Protein AF-A0A1H4U8B8-F1 (afdb_monomer_lite)

Foldseek 3Di:
DVLLVQLVPDDLDPVCLVVNVVSLVVCVVVVHPNLLSLLCCCPVRVSSLVVNLVVCVVPVVSNVSSPDDDDNVVSCVVVVVD

Structure (mmCIF, N/CA/C/O backbone):
data_AF-A0A1H4U8B8-F1
#
_entry.id   AF-A0A1H4U8B8-F1
#
loop_
_atom_site.group_PDB
_atom_site.id
_atom_site.type_symbol
_atom_site.label_atom_id
_atom_site.label_alt_id
_atom_site.label_comp_id
_atom_site.label_asym_id
_atom_site.label_entity_id
_atom_site.label_seq_id
_atom_site.pdbx_PDB_ins_code
_atom_site.Cartn_x
_atom_site.Cartn_y
_atom_site.Cartn_z
_atom_site.occupancy
_atom_site.B_iso_or_equiv
_atom_site.auth_seq_id
_atom_site.auth_comp_id
_atom_site.auth_asym_id
_atom_site.auth_atom_id
_atom_site.pdbx_PDB_model_num
ATOM 1 N N . MET A 1 1 ? -1.581 14.460 -3.116 1.00 74.25 1 MET A N 1
ATOM 2 C CA . MET A 1 1 ? -1.630 13.990 -1.705 1.00 74.25 1 MET A CA 1
ATOM 3 C C . MET A 1 1 ? -0.332 13.254 -1.453 1.00 74.25 1 MET A C 1
ATOM 5 O O . MET A 1 1 ? -0.056 12.333 -2.208 1.00 74.25 1 MET A O 1
ATOM 9 N N . LYS A 1 2 ? 0.420 13.615 -0.404 1.00 85.81 2 LYS A N 1
ATOM 10 C CA . LYS A 1 2 ? 1.789 13.121 -0.161 1.00 85.81 2 LYS A CA 1
ATOM 11 C C . LYS A 1 2 ? 1.930 11.592 -0.264 1.00 85.81 2 LYS A C 1
ATOM 13 O O . LYS A 1 2 ? 2.703 11.114 -1.080 1.00 85.81 2 LYS A O 1
ATOM 18 N N . ALA A 1 3 ? 1.096 10.831 0.450 1.00 87.12 3 ALA A N 1
ATOM 19 C CA . ALA A 1 3 ? 1.165 9.363 0.457 1.00 87.12 3 ALA A CA 1
ATOM 20 C C . ALA A 1 3 ? 0.912 8.710 -0.917 1.00 87.12 3 ALA A C 1
ATOM 22 O O . ALA A 1 3 ? 1.491 7.677 -1.239 1.00 87.12 3 ALA A O 1
ATOM 23 N N . LEU A 1 4 ? 0.055 9.308 -1.750 1.00 90.31 4 LEU A N 1
ATOM 24 C CA . LEU A 1 4 ? -0.195 8.811 -3.103 1.00 90.31 4 LEU A CA 1
ATOM 25 C C . LEU A 1 4 ? 1.016 9.038 -4.015 1.00 90.31 4 LEU A C 1
ATOM 27 O O . LEU A 1 4 ? 1.354 8.167 -4.811 1.00 90.31 4 LEU A O 1
ATOM 31 N N . GLU A 1 5 ? 1.643 10.210 -3.922 1.00 91.19 5 GLU A N 1
ATOM 32 C CA . GLU A 1 5 ? 2.847 10.540 -4.691 1.00 91.19 5 GLU A CA 1
ATOM 33 C C . GLU A 1 5 ? 4.004 9.613 -4.304 1.00 91.19 5 GLU A C 1
ATOM 35 O O . GLU A 1 5 ? 4.656 9.053 -5.182 1.00 91.19 5 GLU A O 1
ATOM 40 N N . GLU A 1 6 ? 4.176 9.361 -3.004 1.00 92.75 6 GLU A N 1
ATOM 41 C CA . GLU A 1 6 ? 5.155 8.409 -2.471 1.00 92.75 6 GLU A CA 1
ATOM 42 C C . GLU A 1 6 ? 4.898 6.994 -3.007 1.00 92.75 6 GLU A C 1
ATOM 44 O O . GLU A 1 6 ? 5.782 6.387 -3.603 1.00 92.75 6 GLU A O 1
ATOM 49 N N . VAL A 1 7 ? 3.659 6.494 -2.918 1.00 91.88 7 VAL A N 1
ATOM 50 C CA . VAL A 1 7 ? 3.285 5.179 -3.468 1.00 91.88 7 VAL A CA 1
ATOM 51 C C . VAL A 1 7 ? 3.473 5.102 -4.982 1.00 91.88 7 VAL A C 1
ATOM 53 O O . VAL A 1 7 ? 3.805 4.038 -5.510 1.00 91.88 7 VAL A O 1
ATOM 56 N N . ARG A 1 8 ? 3.257 6.197 -5.713 1.00 92.75 8 ARG A N 1
ATOM 57 C CA . ARG A 1 8 ? 3.476 6.243 -7.162 1.00 92.75 8 ARG A CA 1
ATOM 58 C C . ARG A 1 8 ? 4.947 6.194 -7.539 1.00 92.75 8 ARG A C 1
ATOM 60 O O . ARG A 1 8 ? 5.246 5.540 -8.534 1.00 92.75 8 ARG A O 1
ATOM 67 N N . ALA A 1 9 ? 5.814 6.800 -6.734 1.00 94.94 9 ALA A N 1
ATOM 68 C CA . ALA A 1 9 ? 7.260 6.773 -6.918 1.00 94.94 9 ALA A CA 1
ATOM 69 C C . ALA A 1 9 ? 7.884 5.388 -6.671 1.00 94.94 9 ALA A C 1
ATOM 71 O O . ALA A 1 9 ? 8.974 5.118 -7.170 1.00 94.94 9 ALA A O 1
ATOM 72 N N . LEU A 1 10 ? 7.200 4.499 -5.940 1.00 95.38 10 LEU A N 1
ATOM 73 C CA . LEU A 1 10 ? 7.668 3.129 -5.736 1.00 95.38 10 LEU A CA 1
ATOM 74 C C . LEU A 1 10 ? 7.710 2.335 -7.047 1.00 95.38 10 LEU A C 1
ATOM 76 O O . LEU A 1 10 ? 6.872 2.500 -7.931 1.00 95.38 10 LEU A O 1
ATOM 80 N N . GLU A 1 11 ? 8.631 1.385 -7.137 1.00 95.12 11 GLU A N 1
ATOM 81 C CA . GLU A 1 11 ? 8.629 0.387 -8.204 1.00 95.12 11 GLU A CA 1
ATOM 82 C C . GLU A 1 11 ? 7.722 -0.792 -7.823 1.00 95.12 11 GLU A C 1
ATOM 84 O O . GLU A 1 11 ? 7.558 -1.115 -6.643 1.00 95.12 11 GLU A O 1
ATOM 89 N N . ASP A 1 12 ? 7.174 -1.510 -8.811 1.00 95.31 12 ASP A N 1
ATOM 90 C CA . ASP A 1 12 ? 6.442 -2.768 -8.571 1.00 95.31 12 ASP A CA 1
ATOM 91 C C . ASP A 1 12 ? 7.401 -3.949 -8.275 1.00 95.31 12 ASP A C 1
ATOM 93 O O . ASP A 1 12 ? 7.334 -5.038 -8.852 1.00 95.31 12 ASP A O 1
ATOM 97 N N . HIS A 1 13 ? 8.361 -3.720 -7.376 1.00 95.31 13 HIS A N 1
ATOM 98 C CA . HIS A 1 13 ? 9.516 -4.575 -7.122 1.00 95.31 13 HIS A CA 1
ATOM 99 C C . HIS A 1 13 ? 9.642 -4.918 -5.621 1.00 95.31 13 HIS A C 1
ATOM 101 O O . HIS A 1 13 ? 9.311 -4.093 -4.769 1.00 95.31 13 HIS A O 1
ATOM 107 N N . PRO A 1 14 ? 10.163 -6.108 -5.239 1.00 93.94 14 PRO A N 1
ATOM 108 C CA . PRO A 1 14 ? 10.356 -6.484 -3.833 1.00 93.94 14 PRO A CA 1
ATOM 109 C C . PRO A 1 14 ? 11.122 -5.470 -2.973 1.00 93.94 14 PRO A C 1
ATOM 111 O O . PRO A 1 14 ? 10.877 -5.391 -1.774 1.00 93.94 14 PRO A O 1
ATOM 114 N N . LYS A 1 15 ? 12.040 -4.702 -3.571 1.00 95.75 15 LYS A N 1
ATOM 115 C CA . LYS A 1 15 ? 12.835 -3.683 -2.861 1.00 95.75 15 LYS A CA 1
ATOM 116 C C . LYS A 1 15 ? 11.966 -2.563 -2.277 1.00 95.75 15 LYS A C 1
ATOM 118 O O . LYS A 1 15 ? 12.283 -2.073 -1.202 1.00 95.75 15 LYS A O 1
ATOM 123 N N . SER A 1 16 ? 10.851 -2.230 -2.925 1.00 97.06 16 SER A N 1
ATOM 124 C CA . SER A 1 16 ? 9.914 -1.197 -2.467 1.00 97.06 16 SER A CA 1
ATOM 125 C C . SER A 1 16 ? 8.917 -1.701 -1.417 1.00 97.06 16 SER A C 1
ATOM 127 O O . SER A 1 16 ? 8.081 -0.936 -0.944 1.00 97.06 16 SER A O 1
ATOM 129 N N . LEU A 1 17 ? 8.971 -2.986 -1.036 1.00 95.94 17 LEU A N 1
ATOM 130 C CA . LEU A 1 17 ? 7.998 -3.583 -0.117 1.00 95.94 17 LEU A CA 1
ATOM 131 C C . LEU A 1 17 ? 8.019 -2.929 1.264 1.00 95.94 17 LEU A C 1
ATOM 133 O O . LEU A 1 17 ? 6.955 -2.641 1.803 1.00 95.94 17 LEU A O 1
ATOM 137 N N . GLN A 1 18 ? 9.206 -2.725 1.838 1.00 96.56 18 GLN A N 1
ATOM 138 C CA . GLN A 1 18 ? 9.320 -2.169 3.187 1.00 96.56 18 GLN A CA 1
ATOM 139 C C . GLN A 1 18 ? 8.841 -0.715 3.224 1.00 96.56 18 GLN A C 1
ATOM 141 O O . GLN A 1 18 ? 8.006 -0.378 4.054 1.00 96.56 18 GLN A O 1
ATOM 146 N N . GLU A 1 19 ? 9.273 0.098 2.262 1.00 96.88 19 GLU A N 1
ATOM 147 C CA . GLU A 1 19 ? 8.836 1.490 2.131 1.00 96.88 19 GLU A CA 1
ATOM 148 C C . GLU A 1 19 ? 7.313 1.593 1.955 1.00 96.88 19 GLU A C 1
ATOM 150 O O . GLU A 1 19 ? 6.656 2.404 2.601 1.00 96.88 19 GLU A O 1
ATOM 155 N N . CYS A 1 20 ? 6.716 0.698 1.161 1.00 96.50 20 CYS A N 1
ATOM 156 C CA . CYS A 1 20 ? 5.266 0.656 1.009 1.00 96.50 20 CYS A CA 1
ATOM 157 C C . CYS A 1 20 ? 4.535 0.295 2.314 1.00 96.50 20 CYS A C 1
ATOM 159 O O . CYS A 1 20 ? 3.492 0.873 2.617 1.00 96.50 20 CYS A O 1
ATOM 161 N N . VAL A 1 21 ? 5.080 -0.636 3.108 1.00 95.50 21 VAL A N 1
ATOM 162 C CA . VAL A 1 21 ? 4.546 -0.955 4.443 1.00 95.50 21 VAL A CA 1
ATOM 163 C C . VAL A 1 21 ? 4.601 0.270 5.351 1.00 95.50 21 VAL A C 1
ATOM 165 O O . VAL A 1 21 ? 3.611 0.564 6.018 1.00 95.50 21 VAL A O 1
ATOM 168 N N . ASP A 1 22 ? 5.722 0.987 5.358 1.00 95.38 22 ASP A N 1
ATOM 169 C CA . ASP A 1 22 ? 5.912 2.157 6.215 1.00 95.38 22 ASP A CA 1
ATOM 170 C C . ASP A 1 22 ? 4.913 3.269 5.864 1.00 95.38 22 ASP A C 1
ATOM 172 O O . ASP A 1 22 ? 4.256 3.799 6.762 1.00 95.38 22 ASP A O 1
ATOM 176 N N . ILE A 1 23 ? 4.690 3.532 4.568 1.00 95.19 23 ILE A N 1
ATOM 177 C CA . ILE A 1 23 ? 3.671 4.487 4.099 1.00 95.19 23 ILE A CA 1
ATOM 178 C C . ILE A 1 23 ? 2.266 4.067 4.552 1.00 95.19 23 ILE A C 1
ATOM 180 O O . ILE A 1 23 ? 1.506 4.892 5.057 1.00 95.19 23 ILE A O 1
ATOM 184 N N . LEU A 1 24 ? 1.896 2.790 4.400 1.00 94.06 24 LEU A N 1
ATOM 185 C CA . LEU A 1 24 ? 0.565 2.307 4.794 1.00 94.06 24 LEU A CA 1
ATOM 186 C C . LEU A 1 24 ? 0.337 2.383 6.308 1.00 94.06 24 LEU A C 1
ATOM 188 O O . LEU A 1 24 ? -0.765 2.715 6.747 1.00 94.06 24 LEU A O 1
ATOM 192 N N . LEU A 1 25 ? 1.362 2.085 7.109 1.00 92.94 25 LEU A N 1
ATOM 193 C CA . LEU A 1 25 ? 1.290 2.186 8.566 1.00 92.94 25 LEU A CA 1
ATOM 194 C C . LEU A 1 25 ? 1.205 3.640 9.029 1.00 92.94 25 LEU A C 1
ATOM 196 O O . LEU A 1 25 ? 0.424 3.936 9.934 1.00 92.94 25 LEU A O 1
ATOM 200 N N . ASP A 1 26 ? 1.970 4.545 8.418 1.00 94.19 26 ASP A N 1
ATOM 201 C CA . ASP A 1 26 ? 1.872 5.977 8.705 1.00 94.19 26 ASP A CA 1
ATOM 202 C C . ASP A 1 26 ? 0.482 6.513 8.337 1.00 94.19 26 ASP A C 1
ATOM 204 O O . ASP A 1 26 ? -0.185 7.169 9.140 1.00 94.19 26 ASP A O 1
ATOM 208 N N . LEU A 1 27 ? -0.030 6.126 7.169 1.00 92.50 27 LEU A N 1
ATOM 209 C CA . LEU A 1 27 ? -1.371 6.488 6.726 1.00 92.50 27 LEU A CA 1
ATOM 210 C C . LEU A 1 27 ? -2.452 5.957 7.679 1.00 92.50 27 LEU A C 1
ATOM 212 O O . LEU A 1 27 ? -3.389 6.685 7.998 1.00 92.50 27 LEU A O 1
ATOM 216 N N . GLN A 1 28 ? -2.312 4.725 8.180 1.00 91.31 28 GLN A N 1
ATOM 217 C CA . GLN A 1 28 ? -3.220 4.156 9.179 1.00 91.31 28 GLN A CA 1
ATOM 218 C C . GLN A 1 28 ? -3.201 4.962 10.486 1.00 91.31 28 GLN A C 1
ATOM 220 O O . GLN A 1 28 ? -4.261 5.270 11.029 1.00 91.31 28 GLN A O 1
ATOM 225 N N . ARG A 1 29 ? -2.014 5.327 10.987 1.00 92.31 29 ARG A N 1
ATOM 226 C CA . ARG A 1 29 ? -1.862 6.103 12.232 1.00 92.31 29 ARG A CA 1
ATOM 227 C C . ARG A 1 29 ? -2.465 7.498 12.122 1.00 92.31 29 ARG A C 1
ATOM 229 O O . ARG A 1 29 ? -3.067 7.979 13.076 1.00 92.31 29 ARG A O 1
ATOM 236 N N . ASN A 1 30 ? -2.354 8.112 10.950 1.00 91.75 30 ASN A N 1
ATOM 237 C CA . ASN A 1 30 ? -2.861 9.454 10.683 1.00 91.75 30 ASN A CA 1
ATOM 238 C C . ASN A 1 30 ? -4.325 9.472 10.201 1.00 91.75 30 ASN A C 1
ATOM 240 O O . ASN A 1 30 ? -4.784 10.491 9.691 1.00 91.75 30 ASN A O 1
ATOM 244 N N . SER A 1 31 ? -5.070 8.363 10.351 1.00 83.88 31 SER A N 1
ATOM 245 C CA . SER A 1 31 ? -6.467 8.231 9.888 1.00 83.88 31 SER A CA 1
ATOM 246 C C . SER A 1 31 ? -6.655 8.608 8.410 1.00 83.88 31 SER A C 1
ATOM 248 O O . SER A 1 31 ? -7.650 9.217 8.016 1.00 83.88 31 SER A O 1
ATOM 250 N N . GLY A 1 32 ? -5.662 8.277 7.587 1.00 86.38 32 GLY A N 1
ATOM 251 C CA . GLY A 1 32 ? -5.656 8.554 6.161 1.00 86.38 32 GLY A CA 1
ATOM 252 C C . GLY A 1 32 ? -6.480 7.560 5.341 1.00 86.38 32 GLY A C 1
ATOM 253 O O . GLY A 1 32 ? -7.070 6.603 5.841 1.00 86.38 32 GLY A O 1
ATOM 254 N N . LYS A 1 33 ? -6.489 7.787 4.027 1.00 91.19 33 LYS A N 1
ATOM 255 C CA . LYS A 1 33 ? -7.276 7.040 3.033 1.00 91.19 33 LYS A CA 1
ATOM 256 C C . LYS A 1 33 ? -6.634 5.697 2.656 1.00 91.19 33 LYS A C 1
ATOM 258 O O . LYS A 1 33 ? -6.190 5.496 1.527 1.00 91.19 33 LYS A O 1
ATOM 263 N N . VAL A 1 34 ? -6.497 4.799 3.637 1.00 93.31 34 VAL A N 1
ATOM 264 C CA . VAL A 1 34 ? -5.762 3.525 3.493 1.00 93.31 34 VAL A CA 1
ATOM 265 C C . VAL A 1 34 ? -6.401 2.603 2.455 1.00 93.31 34 VAL A C 1
ATOM 267 O O . VAL A 1 34 ? -5.688 2.037 1.630 1.00 93.31 34 VAL A O 1
ATOM 270 N N . ALA A 1 35 ? -7.730 2.482 2.454 1.00 93.38 35 ALA A N 1
ATOM 271 C CA . ALA A 1 35 ? -8.447 1.633 1.503 1.00 93.38 35 ALA A CA 1
ATOM 272 C C . ALA A 1 35 ? -8.238 2.100 0.052 1.00 93.38 35 ALA A C 1
ATOM 274 O O . ALA A 1 35 ? -8.007 1.290 -0.849 1.00 93.38 35 ALA A O 1
ATOM 275 N N . GLU A 1 36 ? -8.256 3.414 -0.170 1.00 94.25 36 GLU A N 1
ATOM 276 C CA . GLU A 1 36 ? -7.986 4.032 -1.463 1.00 94.25 36 GLU A CA 1
ATOM 277 C C . GLU A 1 36 ? -6.563 3.766 -1.932 1.00 94.25 36 GLU A C 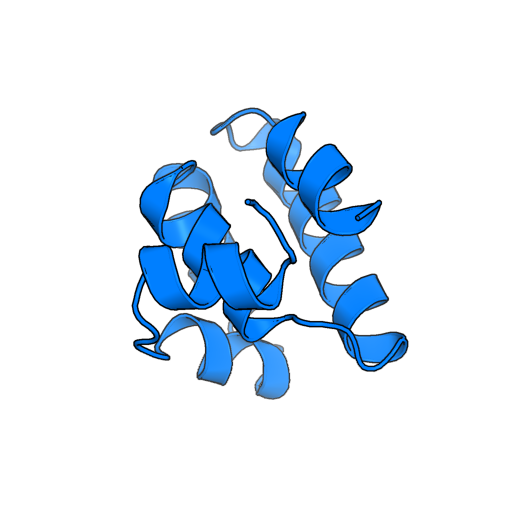1
ATOM 279 O O . GLU A 1 36 ? -6.378 3.316 -3.059 1.00 94.25 36 GLU A O 1
ATOM 284 N N . ILE A 1 37 ? -5.559 3.965 -1.075 1.00 94.69 37 ILE A N 1
ATOM 285 C CA . ILE A 1 37 ? -4.161 3.699 -1.436 1.00 94.69 37 ILE A CA 1
ATOM 286 C C . ILE A 1 37 ? -3.924 2.214 -1.730 1.00 94.69 37 ILE A C 1
ATOM 288 O O . ILE A 1 37 ? -3.263 1.888 -2.715 1.00 94.69 37 ILE A O 1
ATOM 292 N N . ILE A 1 38 ? -4.503 1.305 -0.943 1.00 95.00 38 ILE A N 1
ATOM 293 C CA . ILE A 1 38 ? -4.456 -0.139 -1.217 1.00 95.00 38 ILE A CA 1
ATOM 294 C C . ILE A 1 38 ? -5.084 -0.459 -2.573 1.00 95.00 38 ILE A C 1
ATOM 296 O O . ILE A 1 38 ? -4.547 -1.268 -3.329 1.00 95.00 38 ILE A O 1
ATOM 300 N N . THR A 1 39 ? -6.186 0.205 -2.915 1.00 94.69 39 THR A N 1
ATOM 301 C CA . THR A 1 39 ? -6.829 0.036 -4.220 1.00 94.69 39 THR A CA 1
ATOM 302 C C . THR A 1 39 ? -5.930 0.532 -5.341 1.00 94.69 39 THR A C 1
ATOM 304 O O . THR A 1 39 ? -5.724 -0.194 -6.308 1.00 94.69 39 THR A O 1
ATOM 307 N N . ILE A 1 40 ? -5.313 1.708 -5.203 1.00 93.75 40 ILE A N 1
ATOM 308 C CA . ILE A 1 40 ? -4.328 2.189 -6.178 1.0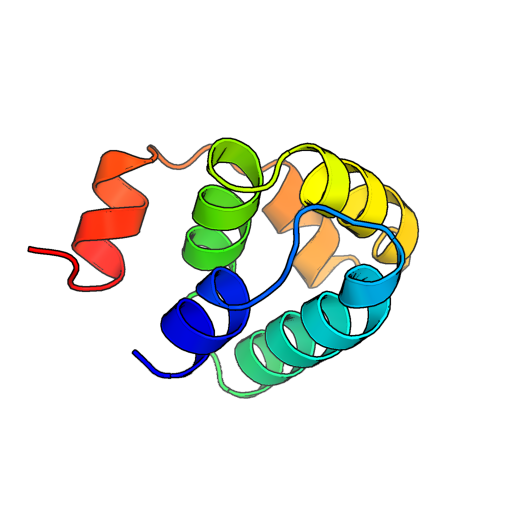0 93.75 40 ILE A CA 1
ATOM 309 C C . ILE A 1 40 ? -3.187 1.175 -6.339 1.00 93.75 40 ILE A C 1
ATOM 311 O O . ILE A 1 40 ? -2.856 0.813 -7.463 1.00 93.75 40 ILE A O 1
ATOM 315 N N . LEU A 1 41 ? -2.642 0.643 -5.241 1.00 94.62 41 LEU A N 1
ATOM 316 C CA . LEU A 1 41 ? -1.599 -0.387 -5.272 1.00 94.62 41 LEU A CA 1
ATOM 317 C C . LEU A 1 41 ? -2.053 -1.659 -5.992 1.00 94.62 41 LEU A C 1
ATOM 319 O O . LEU A 1 41 ? -1.306 -2.206 -6.794 1.00 94.62 41 LEU A O 1
ATOM 323 N N . LYS A 1 42 ? -3.278 -2.124 -5.741 1.00 94.62 42 LYS A N 1
ATOM 324 C CA . LYS A 1 42 ? -3.837 -3.321 -6.379 1.00 94.62 42 LYS A CA 1
ATOM 325 C C . LYS A 1 42 ? -3.873 -3.209 -7.906 1.00 94.62 42 LYS A C 1
ATOM 327 O O . LYS A 1 42 ? -3.620 -4.208 -8.574 1.00 94.62 42 LYS A O 1
ATOM 332 N N . TYR A 1 43 ? -4.182 -2.025 -8.436 1.00 93.81 43 TYR A N 1
ATOM 333 C CA . TYR A 1 43 ? -4.292 -1.783 -9.879 1.00 93.81 43 TYR A CA 1
ATOM 334 C C . TYR A 1 43 ? -2.968 -1.341 -10.520 1.00 93.81 43 TYR A C 1
ATOM 336 O O . TYR A 1 43 ? -2.601 -1.861 -11.568 1.00 93.81 43 TYR A O 1
ATOM 344 N N . GLU A 1 44 ? -2.242 -0.406 -9.903 1.00 94.06 44 GLU A N 1
ATOM 345 C CA . GLU A 1 44 ? -1.019 0.180 -10.474 1.00 94.06 44 GLU A CA 1
ATOM 346 C C . GLU A 1 44 ? 0.244 -0.645 -10.166 1.00 94.06 44 GLU A C 1
ATOM 348 O O . GLU A 1 44 ? 1.228 -0.538 -10.894 1.00 94.06 44 GLU A O 1
ATOM 353 N N . LYS A 1 45 ? 0.251 -1.439 -9.083 1.00 96.19 45 LYS A N 1
ATOM 354 C CA . LYS A 1 45 ? 1.423 -2.194 -8.586 1.00 96.19 45 LYS A CA 1
ATOM 355 C C . LYS A 1 45 ? 1.031 -3.582 -8.040 1.00 96.19 45 LYS A C 1
ATOM 357 O O . LYS A 1 45 ? 1.190 -3.863 -6.842 1.00 96.19 45 LYS A O 1
ATOM 362 N N . PRO A 1 46 ? 0.461 -4.466 -8.879 1.00 95.38 46 PRO A N 1
ATOM 363 C CA . PRO A 1 46 ? -0.148 -5.718 -8.430 1.00 95.38 46 PRO A CA 1
ATOM 364 C C . PRO A 1 46 ? 0.841 -6.682 -7.757 1.00 95.38 46 PRO A C 1
ATOM 366 O O . PRO A 1 46 ? 0.448 -7.426 -6.847 1.00 95.38 46 PRO A O 1
ATOM 369 N N . LEU A 1 47 ? 2.122 -6.686 -8.151 1.00 96.00 47 LEU A N 1
ATOM 370 C CA . LEU A 1 47 ? 3.112 -7.572 -7.534 1.00 96.00 47 LEU A CA 1
ATOM 371 C C . LEU A 1 47 ? 3.455 -7.111 -6.112 1.00 96.00 47 LEU A C 1
ATOM 373 O O . LEU A 1 47 ? 3.590 -7.934 -5.202 1.00 96.00 47 LEU A O 1
ATOM 377 N N . LEU A 1 48 ? 3.581 -5.804 -5.903 1.00 95.88 48 LEU A N 1
ATOM 378 C CA . LEU A 1 48 ? 3.795 -5.169 -4.612 1.00 95.88 48 LEU A CA 1
ATOM 379 C C . LEU A 1 48 ? 2.579 -5.390 -3.712 1.00 95.88 48 LEU A C 1
ATOM 381 O O . LEU A 1 48 ? 2.750 -5.846 -2.584 1.00 95.88 48 LEU A O 1
ATOM 385 N N . HIS A 1 49 ? 1.362 -5.206 -4.233 1.00 95.88 49 HIS A N 1
ATOM 386 C CA . HIS A 1 49 ? 0.117 -5.515 -3.522 1.00 95.88 49 HIS A CA 1
ATOM 387 C C . HIS A 1 49 ? 0.055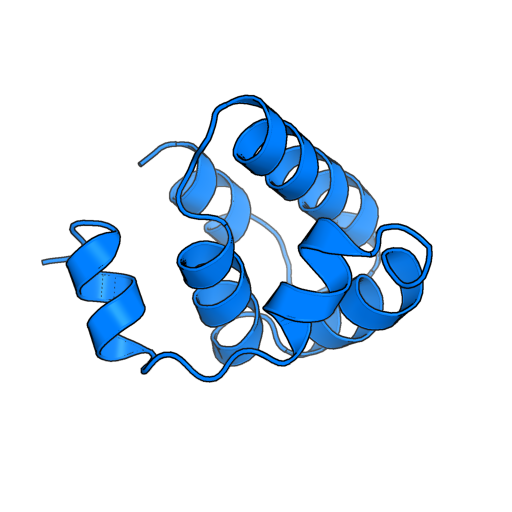 -6.978 -3.048 1.00 95.88 49 HIS A C 1
ATOM 389 O O . HIS A 1 49 ? -0.225 -7.253 -1.879 1.00 95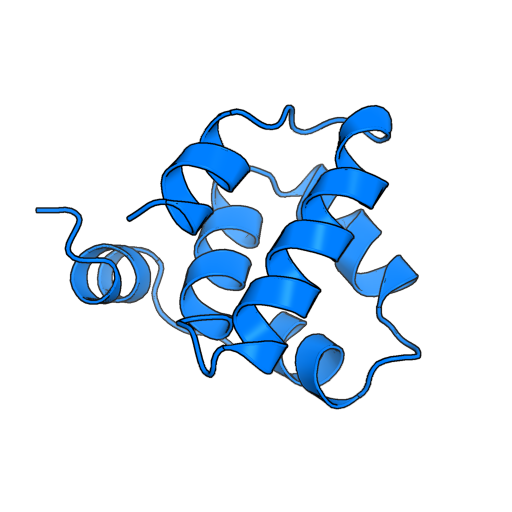.88 49 HIS A O 1
ATOM 395 N N . SER A 1 50 ? 0.377 -7.939 -3.921 1.00 95.00 50 SER A N 1
ATOM 396 C CA . SER A 1 50 ? 0.405 -9.366 -3.563 1.00 95.00 50 SER A CA 1
ATOM 397 C C . SER A 1 50 ? 1.399 -9.667 -2.431 1.00 95.00 50 SER A C 1
ATOM 399 O O . SER A 1 50 ? 1.102 -10.427 -1.503 1.00 95.00 50 SER A O 1
ATOM 401 N N . ARG A 1 51 ? 2.575 -9.029 -2.457 1.00 95.25 51 ARG A N 1
ATOM 402 C CA . ARG A 1 51 ? 3.592 -9.166 -1.402 1.00 95.25 51 ARG A CA 1
ATOM 403 C C . ARG A 1 51 ? 3.165 -8.497 -0.101 1.00 95.25 51 ARG A C 1
ATOM 405 O O . ARG A 1 51 ? 3.338 -9.093 0.961 1.00 95.25 51 ARG A O 1
ATOM 412 N N . LEU A 1 52 ? 2.567 -7.311 -0.179 1.00 94.56 52 LEU A N 1
ATOM 413 C CA . LEU A 1 52 ? 2.013 -6.599 0.970 1.00 94.56 52 LEU A CA 1
ATOM 414 C C . LEU A 1 52 ? 0.958 -7.436 1.679 1.00 94.56 52 LEU A C 1
ATOM 416 O O . LEU A 1 52 ? 1.007 -7.552 2.899 1.00 94.56 52 LEU A O 1
ATOM 420 N N . LYS A 1 53 ? 0.062 -8.089 0.929 1.00 93.94 53 LYS A N 1
ATOM 421 C CA . LYS A 1 53 ? -0.980 -8.941 1.512 1.00 93.94 53 LYS A CA 1
ATOM 422 C C . LYS A 1 53 ? -0.387 -10.059 2.373 1.00 93.94 53 LYS A C 1
ATOM 424 O O . LYS A 1 53 ? -0.880 -10.321 3.465 1.00 93.94 53 LYS A O 1
ATOM 429 N N . LYS A 1 54 ? 0.705 -10.683 1.916 1.00 93.12 54 LYS A N 1
ATOM 430 C CA . LYS A 1 54 ? 1.443 -11.686 2.702 1.00 93.12 54 LYS A CA 1
ATOM 431 C C . LYS A 1 54 ? 2.172 -11.064 3.894 1.00 93.12 54 LYS A C 1
ATOM 433 O O . LYS A 1 54 ? 2.177 -11.641 4.972 1.00 93.12 54 LYS A O 1
ATOM 438 N N . ARG A 1 55 ? 2.803 -9.901 3.707 1.00 93.56 55 ARG A N 1
ATOM 439 C CA . ARG A 1 55 ? 3.603 -9.223 4.741 1.00 93.56 55 ARG A CA 1
ATOM 440 C C . ARG A 1 55 ? 2.750 -8.686 5.891 1.00 93.56 55 ARG A C 1
ATOM 442 O O . ARG A 1 55 ? 3.207 -8.696 7.029 1.00 93.56 55 ARG A O 1
ATOM 449 N N . LEU A 1 56 ? 1.540 -8.224 5.591 1.00 92.44 56 LEU A N 1
ATOM 450 C CA . LEU A 1 56 ? 0.631 -7.568 6.529 1.00 92.44 56 LEU A CA 1
ATOM 451 C C . LEU A 1 56 ? -0.433 -8.511 7.099 1.00 92.44 56 LEU A C 1
ATOM 453 O O . LEU A 1 56 ? -1.330 -8.044 7.790 1.00 92.44 56 LEU A O 1
ATOM 457 N N . SER A 1 57 ? -0.333 -9.826 6.881 1.00 91.81 57 SER A N 1
ATOM 458 C CA . SER A 1 57 ? -1.297 -10.798 7.420 1.00 91.81 57 SER A CA 1
ATOM 459 C C . SER A 1 57 ? -1.377 -10.804 8.951 1.00 91.81 57 SER A C 1
ATOM 461 O O . SER A 1 57 ? -2.380 -11.230 9.512 1.00 91.81 57 SER A O 1
ATOM 463 N N . SER A 1 58 ? -0.334 -10.324 9.634 1.00 89.19 58 SER A N 1
ATOM 464 C CA . SER A 1 58 ? -0.296 -10.142 11.088 1.00 89.19 58 SER A CA 1
ATOM 465 C C . SER A 1 58 ? -0.824 -8.782 11.568 1.00 89.19 58 SER A C 1
ATOM 467 O O . SER A 1 58 ? -0.861 -8.551 12.773 1.00 89.19 58 SER A O 1
ATOM 469 N N . ASN A 1 59 ? -1.235 -7.883 10.663 1.00 87.56 59 ASN A N 1
ATOM 470 C CA . ASN A 1 59 ? -1.900 -6.617 10.979 1.00 87.56 59 ASN A C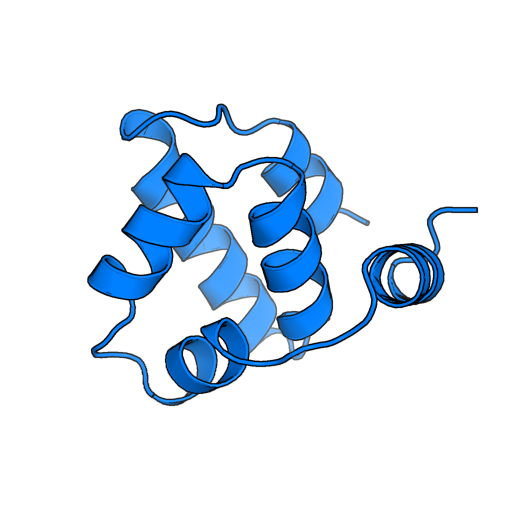A 1
ATOM 471 C C . ASN A 1 59 ? -3.372 -6.700 10.527 1.00 87.56 59 ASN A C 1
ATOM 473 O O . ASN A 1 5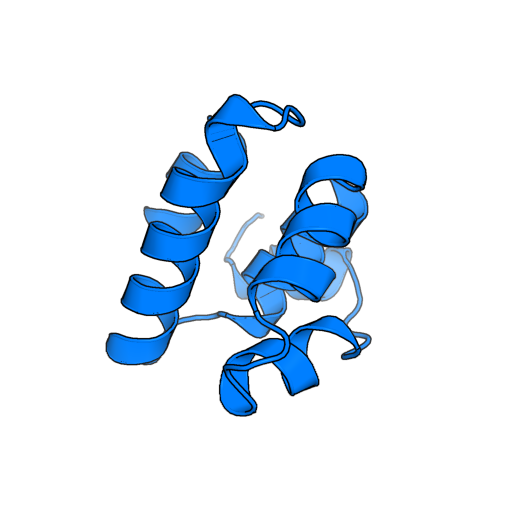9 ? -3.668 -6.387 9.371 1.00 87.56 59 ASN A O 1
ATOM 477 N N . PRO A 1 60 ? -4.306 -7.106 11.412 1.00 85.56 60 PRO A N 1
ATOM 478 C CA . PRO A 1 60 ? -5.693 -7.373 11.031 1.00 85.56 60 PRO A CA 1
ATOM 479 C C . PRO A 1 60 ? -6.388 -6.163 10.406 1.00 85.56 60 PRO A C 1
ATOM 481 O O . PRO A 1 60 ? -7.169 -6.321 9.474 1.00 85.56 60 PRO A O 1
ATOM 484 N N . GLY A 1 61 ? -6.074 -4.954 10.887 1.00 85.44 61 GLY A N 1
ATOM 485 C CA . GLY A 1 61 ? -6.684 -3.719 10.404 1.00 85.44 61 GLY A CA 1
ATOM 486 C C . GLY A 1 61 ? -6.394 -3.478 8.927 1.00 85.44 61 GLY A C 1
ATOM 487 O O . GLY A 1 61 ? -7.323 -3.301 8.148 1.00 85.44 61 GLY A O 1
ATOM 488 N N . ILE A 1 62 ? -5.121 -3.526 8.523 1.00 86.31 62 ILE A N 1
ATOM 489 C CA . ILE A 1 62 ? -4.759 -3.338 7.112 1.00 86.31 62 ILE A CA 1
ATOM 490 C C . ILE A 1 62 ? -5.111 -4.577 6.289 1.00 86.31 62 ILE A C 1
ATOM 492 O O . ILE A 1 62 ? -5.594 -4.441 5.170 1.00 86.31 62 ILE A O 1
ATOM 496 N N . PHE A 1 63 ? -4.919 -5.780 6.832 1.00 90.19 63 PHE A N 1
ATOM 497 C CA . PHE A 1 63 ? -5.198 -7.020 6.112 1.00 90.19 63 PHE A CA 1
ATOM 498 C C . PHE A 1 63 ? -6.650 -7.108 5.629 1.00 90.19 63 PHE A C 1
ATOM 500 O O . PHE A 1 63 ? -6.878 -7.456 4.475 1.00 90.19 63 PHE A O 1
ATOM 507 N N . LEU A 1 64 ? -7.618 -6.705 6.461 1.00 88.19 64 LEU A N 1
ATOM 508 C CA . LEU A 1 64 ? -9.029 -6.628 6.068 1.00 88.19 64 LEU A CA 1
ATOM 509 C C . LEU A 1 64 ? -9.261 -5.666 4.892 1.00 88.19 64 LEU A C 1
ATOM 511 O O . LEU A 1 64 ? -10.092 -5.935 4.027 1.00 88.19 64 LEU A O 1
ATOM 515 N N . LEU A 1 65 ? -8.504 -4.566 4.825 1.00 89.75 65 LEU A N 1
ATOM 516 C CA . LEU A 1 65 ? -8.587 -3.599 3.729 1.00 89.75 65 LEU A CA 1
ATOM 517 C C . LEU A 1 65 ? -7.983 -4.128 2.416 1.00 89.75 65 LEU A C 1
ATOM 519 O O . LEU A 1 65 ? -8.374 -3.664 1.350 1.00 89.75 65 LEU A O 1
ATOM 523 N N . MET A 1 66 ? -7.080 -5.115 2.463 1.00 87.88 66 MET A N 1
ATOM 524 C CA . MET A 1 66 ? -6.484 -5.729 1.259 1.00 87.88 66 MET A CA 1
ATOM 525 C C . MET A 1 66 ? -7.496 -6.534 0.436 1.00 87.88 66 MET A C 1
ATOM 527 O O . MET A 1 66 ? -7.294 -6.753 -0.759 1.00 87.88 66 MET A O 1
ATOM 531 N N . ASP A 1 67 ? -8.576 -6.981 1.076 1.00 85.31 67 ASP A N 1
ATOM 532 C CA . ASP A 1 67 ? -9.671 -7.711 0.436 1.00 85.31 67 ASP A CA 1
ATOM 533 C C . ASP A 1 67 ? -10.878 -6.822 0.115 1.00 85.31 67 ASP A C 1
ATOM 535 O O . ASP A 1 67 ? -11.823 -7.266 -0.542 1.00 85.31 67 ASP A O 1
ATOM 539 N N . LEU A 1 68 ? -10.835 -5.546 0.507 1.00 82.19 68 LEU A N 1
ATOM 540 C CA . LEU A 1 68 ? -11.890 -4.596 0.196 1.00 82.19 68 LEU A CA 1
ATOM 541 C C . LEU A 1 68 ? -11.908 -4.248 -1.297 1.00 82.19 68 LEU A C 1
ATOM 543 O O . LEU A 1 68 ? -10.891 -4.035 -1.958 1.00 82.19 68 LEU A O 1
ATOM 547 N N . SER A 1 69 ? -13.123 -4.201 -1.827 1.00 71.69 69 SER A N 1
ATOM 548 C CA . SER A 1 69 ? -13.423 -3.901 -3.219 1.00 71.69 69 SER A CA 1
ATOM 549 C C . SER A 1 69 ? -14.070 -2.524 -3.290 1.00 71.69 69 SER A C 1
ATOM 551 O O . SER A 1 69 ? -15.295 -2.413 -3.303 1.00 71.69 69 SER A O 1
ATOM 553 N N . ILE A 1 70 ? -13.253 -1.476 -3.342 1.00 89.44 70 ILE A N 1
ATOM 554 C CA . ILE A 1 70 ? -13.705 -0.168 -3.828 1.00 89.44 70 ILE A CA 1
ATOM 555 C C . ILE A 1 70 ? -13.307 -0.018 -5.301 1.00 89.44 70 ILE A C 1
ATOM 557 O O . ILE A 1 70 ? -12.316 -0.600 -5.754 1.00 89.44 70 ILE A O 1
ATOM 561 N N . GLY A 1 71 ? -14.110 0.714 -6.075 1.00 91.31 71 GLY A N 1
ATOM 562 C CA . GLY A 1 71 ? -13.819 0.952 -7.489 1.00 91.31 71 GLY A CA 1
ATOM 563 C C . GLY A 1 71 ? -12.535 1.766 -7.655 1.00 91.31 71 GLY A C 1
ATOM 564 O O . GLY A 1 71 ? -12.300 2.700 -6.893 1.00 91.31 71 GLY A O 1
ATOM 565 N N . TYR A 1 72 ? -11.711 1.443 -8.656 1.00 91.56 72 TYR A N 1
ATOM 566 C CA . TYR A 1 72 ? -10.464 2.177 -8.917 1.00 91.56 72 TYR A CA 1
ATOM 567 C C . TYR A 1 72 ? -10.718 3.667 -9.191 1.00 91.56 72 TYR A C 1
ATOM 569 O O . TYR A 1 72 ? -10.067 4.521 -8.595 1.00 91.56 72 TYR A O 1
ATOM 577 N N . GLU A 1 73 ? -11.723 3.986 -10.012 1.00 90.69 73 GLU A N 1
ATOM 578 C CA . GLU A 1 73 ? -12.104 5.378 -10.287 1.00 90.69 73 GLU A CA 1
ATOM 579 C C . GLU A 1 73 ? -12.629 6.092 -9.035 1.00 90.69 73 GLU A C 1
ATOM 581 O O . GLU A 1 73 ? -12.218 7.211 -8.746 1.00 90.69 73 GLU A O 1
ATOM 586 N N . GLN A 1 74 ? -13.421 5.408 -8.206 1.00 91.31 74 GLN A N 1
ATOM 587 C CA . GLN A 1 74 ? -13.884 5.954 -6.927 1.00 91.31 74 GLN A CA 1
ATOM 588 C C . GLN A 1 74 ? -12.717 6.230 -5.964 1.00 91.31 74 GLN A C 1
ATOM 590 O O . GLN A 1 74 ? -12.696 7.251 -5.275 1.00 91.31 74 GLN A O 1
ATOM 595 N N . ALA A 1 75 ? -11.725 5.335 -5.911 1.00 91.00 75 ALA A N 1
ATOM 596 C CA . ALA A 1 75 ? -10.517 5.546 -5.123 1.00 91.00 75 ALA A CA 1
ATOM 597 C C . ALA A 1 75 ? -9.745 6.774 -5.627 1.00 91.00 75 ALA A C 1
ATOM 599 O O . ALA A 1 75 ? -9.310 7.596 -4.821 1.00 91.00 75 ALA A O 1
ATOM 600 N N . LYS A 1 76 ? -9.634 6.952 -6.948 1.00 89.88 76 LYS A N 1
ATOM 601 C CA . LYS A 1 76 ? -9.003 8.136 -7.542 1.00 89.88 76 LYS A CA 1
ATOM 602 C C . LYS A 1 76 ? -9.739 9.425 -7.172 1.00 89.88 76 LYS A C 1
ATOM 604 O O . LYS A 1 76 ? -9.110 10.347 -6.652 1.00 89.88 76 LYS A O 1
ATOM 609 N N . GLU A 1 77 ? -11.055 9.467 -7.354 1.00 90.25 77 GLU A N 1
ATOM 610 C CA . GLU A 1 77 ? -11.891 10.618 -6.990 1.00 90.25 77 GLU A CA 1
ATOM 611 C C . GLU A 1 77 ? -11.765 10.965 -5.503 1.00 90.25 77 GLU A C 1
ATOM 613 O O . GLU A 1 77 ? -11.542 12.121 -5.139 1.00 90.25 77 GLU A O 1
ATOM 618 N N . SER A 1 78 ? -11.818 9.956 -4.625 1.00 87.31 78 SER A N 1
ATOM 619 C CA . SER A 1 78 ? -11.637 10.142 -3.182 1.00 87.31 78 SER A CA 1
ATOM 620 C C . SER A 1 78 ? -10.266 10.759 -2.871 1.00 87.31 78 SER A C 1
ATOM 622 O O . SER A 1 78 ? -10.159 11.663 -2.036 1.00 87.31 78 SER A O 1
ATOM 624 N N . LEU A 1 79 ? -9.206 10.360 -3.573 1.00 87.12 79 LEU A N 1
ATOM 625 C CA . LEU A 1 79 ? -7.869 10.943 -3.418 1.00 87.12 79 LEU A CA 1
ATOM 626 C C . LEU A 1 79 ? -7.724 12.342 -4.060 1.00 87.12 79 LEU A C 1
ATOM 628 O O . LEU A 1 79 ? -6.634 12.914 -3.996 1.00 87.12 79 LEU A O 1
ATOM 632 N N . LYS A 1 80 ? -8.810 12.914 -4.608 1.00 82.56 80 LYS A N 1
ATOM 633 C CA . LYS A 1 80 ? -8.849 14.170 -5.378 1.00 82.56 80 LYS A CA 1
ATOM 634 C C . LYS A 1 80 ? -7.957 14.132 -6.625 1.00 82.56 80 LYS A C 1
ATOM 636 O O . LYS A 1 80 ? -7.346 15.135 -6.983 1.00 82.56 80 LYS A O 1
ATOM 641 N N . LEU A 1 81 ? -7.858 12.967 -7.264 1.00 61.19 81 LEU A N 1
ATOM 642 C CA . LEU A 1 81 ? -7.287 12.825 -8.601 1.00 61.19 81 LEU A CA 1
ATOM 643 C C . LEU A 1 81 ? -8.370 13.167 -9.635 1.00 61.19 81 LEU A C 1
ATOM 645 O O . LEU A 1 81 ? -9.011 12.268 -10.173 1.00 61.19 81 LEU A O 1
ATOM 649 N N . THR A 1 82 ? -8.591 14.457 -9.864 1.00 48.88 82 THR A N 1
ATOM 650 C CA . THR A 1 82 ? -9.305 14.990 -11.040 1.00 48.88 82 THR A CA 1
ATOM 651 C C . THR A 1 82 ? -8.313 15.634 -11.982 1.00 48.88 82 THR A C 1
ATOM 653 O O . THR A 1 82 ? -7.441 16.364 -11.457 1.00 48.88 82 THR A O 1
#

pLDDT: mean 90.71, std 7.35, range [48.88, 97.06]

Radius of gyration: 11.4 Å; chains: 1; bounding box: 27×27×23 Å

Secondary structure (DSSP, 8-state):
-HHHHHHHHS-SSGGGHHHHHHHHHHHHHTT--HHHHHHHHHHH-HHHHHHHHHHTTT-HHHHHHHT----HHHHHHHTT--

Sequence (82 aa):
MKALEEVRALEDHPKSLQECVDILLDLQRNSGKVAEIITILKYEKPLLHSRLKKRLSSNPGIFLLMDLSIGYEQAKESLKLT